Protein AF-A0A9N8W5Z2-F1 (afdb_monomer)

Structure (mmCIF, N/CA/C/O backbone):
data_AF-A0A9N8W5Z2-F1
#
_entry.id   AF-A0A9N8W5Z2-F1
#
loop_
_atom_site.group_PDB
_atom_site.id
_atom_site.type_symbol
_atom_site.label_atom_id
_atom_site.label_alt_id
_atom_site.label_comp_id
_atom_site.label_asym_id
_atom_site.label_entity_id
_atom_site.label_seq_id
_atom_site.pdbx_PDB_ins_code
_atom_site.Cartn_x
_atom_site.Cartn_y
_atom_site.Cartn_z
_atom_site.occupancy
_atom_site.B_iso_or_equiv
_atom_site.auth_seq_id
_atom_site.auth_comp_id
_atom_site.auth_asym_id
_atom_site.auth_atom_id
_atom_site.pdbx_PDB_model_num
ATOM 1 N N . MET A 1 1 ? 2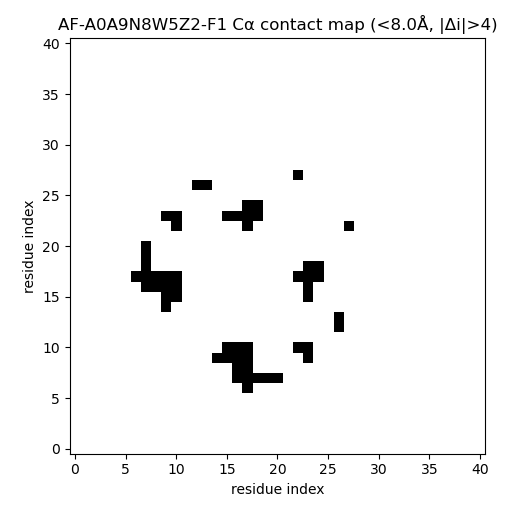1.555 6.318 4.905 1.00 48.91 1 MET A N 1
ATOM 2 C CA . MET A 1 1 ? 22.085 5.720 3.662 1.00 48.91 1 MET A CA 1
ATOM 3 C C . MET A 1 1 ? 20.878 5.350 2.805 1.00 48.91 1 MET A C 1
ATOM 5 O O . MET A 1 1 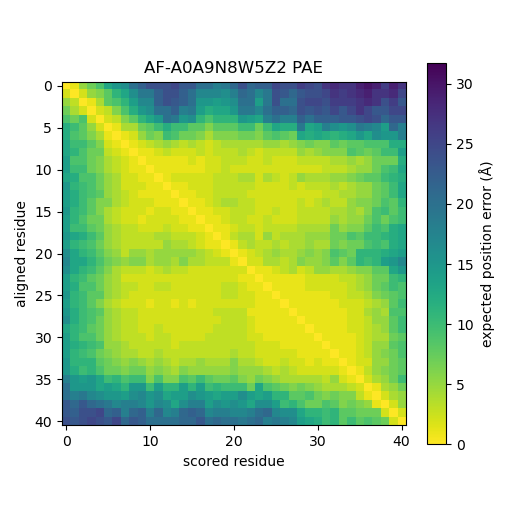? 20.335 4.269 2.976 1.00 48.91 1 MET A O 1
ATOM 9 N N . ALA A 1 2 ? 20.346 6.283 2.011 1.00 54.59 2 ALA A N 1
ATOM 10 C CA . ALA A 1 2 ? 19.242 5.969 1.103 1.00 54.59 2 ALA A CA 1
ATOM 11 C C . ALA A 1 2 ? 19.857 5.354 -0.155 1.00 54.59 2 ALA A C 1
ATOM 13 O O . ALA A 1 2 ? 20.655 6.002 -0.829 1.00 54.59 2 ALA A O 1
ATOM 14 N N . ASN A 1 3 ? 19.573 4.077 -0.390 1.00 60.12 3 ASN A N 1
ATOM 15 C CA . ASN A 1 3 ? 20.121 3.335 -1.515 1.00 60.12 3 ASN A CA 1
ATOM 16 C C . ASN A 1 3 ? 19.511 3.907 -2.813 1.00 60.12 3 ASN A C 1
ATOM 18 O O . ASN A 1 3 ? 18.280 3.976 -2.902 1.00 60.12 3 ASN A O 1
ATOM 22 N N . PRO A 1 4 ? 20.319 4.377 -3.780 1.00 68.19 4 PRO A N 1
ATOM 23 C CA . PRO A 1 4 ? 19.813 5.03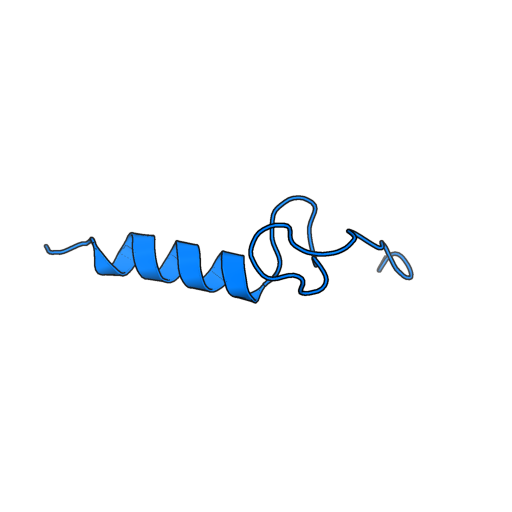8 -4.974 1.00 68.19 4 PRO A CA 1
ATOM 24 C C . PRO A 1 4 ? 19.114 4.008 -5.867 1.00 68.19 4 PRO A C 1
ATOM 26 O O . PRO A 1 4 ? 19.763 3.227 -6.550 1.00 68.19 4 PRO A O 1
ATOM 29 N N . ASN A 1 5 ? 17.780 4.035 -5.858 1.00 67.56 5 ASN A N 1
ATOM 30 C CA . ASN A 1 5 ? 16.900 3.277 -6.751 1.00 67.56 5 ASN A CA 1
ATOM 31 C C . ASN A 1 5 ? 16.963 1.753 -6.574 1.00 67.56 5 ASN A C 1
ATOM 33 O O . ASN A 1 5 ? 17.332 1.021 -7.491 1.00 67.56 5 ASN A O 1
ATOM 37 N N . VAL A 1 6 ? 16.539 1.255 -5.408 1.00 72.25 6 VAL A N 1
ATOM 38 C CA . VAL A 1 6 ? 16.065 -0.135 -5.351 1.00 72.25 6 VAL A CA 1
ATOM 39 C C . VAL A 1 6 ? 14.766 -0.196 -6.150 1.00 72.25 6 VAL A C 1
ATOM 41 O O . VAL A 1 6 ? 13.720 0.240 -5.670 1.00 72.25 6 VAL A O 1
ATOM 44 N N . ASP A 1 7 ? 14.855 -0.684 -7.385 1.00 77.75 7 ASP A N 1
ATOM 45 C CA . ASP A 1 7 ? 13.684 -1.043 -8.176 1.00 77.75 7 ASP A CA 1
ATOM 46 C C . ASP A 1 7 ? 13.112 -2.347 -7.616 1.00 77.75 7 ASP A C 1
ATOM 48 O O . ASP A 1 7 ? 13.673 -3.429 -7.781 1.00 77.75 7 ASP A O 1
ATOM 52 N N . TYR A 1 8 ? 11.998 -2.239 -6.897 1.00 84.75 8 TYR A N 1
ATOM 53 C CA . TYR A 1 8 ? 11.247 -3.395 -6.397 1.00 84.75 8 TYR A CA 1
ATOM 54 C C . TYR A 1 8 ? 10.289 -3.961 -7.463 1.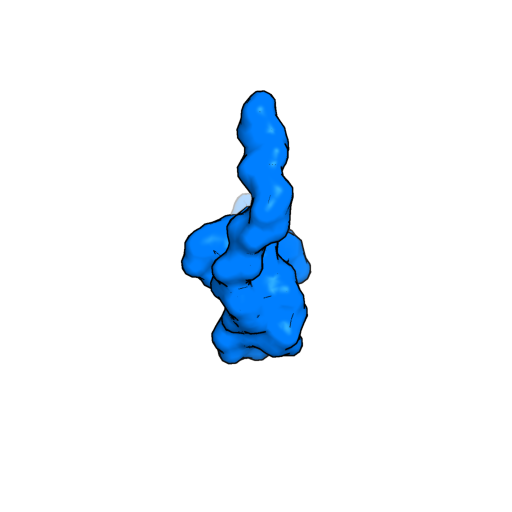00 84.75 8 TYR A C 1
ATOM 56 O O . TYR A 1 8 ? 9.500 -4.878 -7.190 1.00 84.75 8 TYR A O 1
ATOM 64 N N . GLY A 1 9 ? 10.330 -3.396 -8.673 1.00 90.38 9 GLY A N 1
ATOM 65 C CA . GLY A 1 9 ? 9.426 -3.691 -9.767 1.00 90.38 9 GLY A CA 1
ATOM 66 C C . GLY A 1 9 ? 7.998 -3.212 -9.510 1.00 90.38 9 GLY A C 1
ATOM 67 O O . GLY A 1 9 ? 7.703 -2.429 -8.603 1.00 90.38 9 GLY A O 1
ATOM 68 N N . LYS A 1 10 ? 7.072 -3.707 -10.334 1.00 91.62 10 LYS A N 1
ATOM 69 C CA . LYS A 1 10 ? 5.648 -3.373 -10.245 1.00 91.62 10 LYS A CA 1
ATOM 70 C C . LYS A 1 10 ? 4.903 -4.323 -9.313 1.00 91.62 10 LYS A C 1
ATOM 72 O O . LYS A 1 10 ? 5.192 -5.515 -9.228 1.00 91.62 10 LYS A O 1
ATOM 77 N N . CYS A 1 11 ? 3.918 -3.782 -8.617 1.00 92.12 11 CYS A N 1
ATOM 78 C CA . CYS A 1 11 ? 3.006 -4.519 -7.768 1.0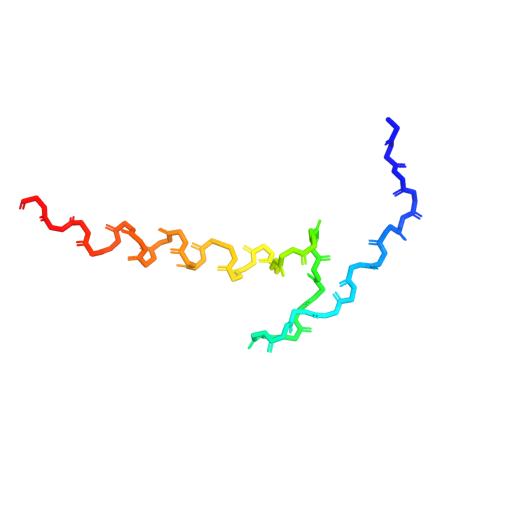0 92.12 11 CYS A CA 1
ATOM 79 C C . CYS A 1 11 ? 2.173 -5.467 -8.626 1.00 92.12 11 CYS A C 1
ATOM 81 O O . CYS A 1 11 ? 1.587 -5.055 -9.622 1.00 92.12 11 CYS A O 1
ATOM 83 N N . THR A 1 12 ? 2.104 -6.731 -8.225 1.00 88.69 12 THR A N 1
ATOM 84 C CA . THR A 1 12 ? 1.329 -7.771 -8.916 1.00 88.69 12 THR A CA 1
ATOM 85 C C . THR A 1 12 ? -0.176 -7.551 -8.836 1.00 88.69 12 THR A C 1
ATOM 87 O O . THR A 1 12 ? -0.898 -8.076 -9.670 1.00 88.69 12 THR A O 1
ATOM 90 N N . ASP A 1 13 ? -0.634 -6.785 -7.848 1.00 89.38 13 ASP A N 1
ATOM 91 C CA . ASP A 1 13 ? -2.053 -6.554 -7.593 1.00 89.38 13 ASP A CA 1
ATOM 92 C C . ASP A 1 13 ? -2.611 -5.388 -8.431 1.00 89.38 13 ASP A C 1
ATOM 94 O O . ASP A 1 13 ? -3.667 -5.503 -9.042 1.00 89.38 13 ASP A O 1
ATOM 98 N N . CYS A 1 14 ? -1.862 -4.282 -8.539 1.00 92.31 14 CYS A N 1
ATOM 99 C CA . CYS A 1 14 ? -2.343 -3.058 -9.198 1.00 92.31 14 CYS A CA 1
ATOM 100 C C . CYS A 1 14 ? -1.396 -2.449 -10.247 1.00 92.31 14 CYS A C 1
ATOM 102 O O . CYS A 1 14 ? -1.732 -1.442 -10.865 1.00 92.31 14 CYS A O 1
ATOM 104 N N . GLY A 1 15 ? -0.195 -3.002 -10.443 1.00 90.44 15 GLY A N 1
ATOM 105 C CA . GLY A 1 15 ? 0.770 -2.517 -11.438 1.00 90.44 15 GLY A CA 1
ATOM 106 C C . GLY A 1 15 ? 1.574 -1.266 -11.049 1.00 90.44 15 GLY A C 1
ATOM 107 O O . GLY A 1 15 ? 2.437 -0.849 -11.823 1.00 90.44 15 GLY A O 1
ATOM 108 N N . ASN A 1 16 ? 1.344 -0.681 -9.869 1.00 91.38 16 ASN A N 1
ATOM 109 C CA . ASN A 1 16 ? 2.120 0.461 -9.365 1.00 9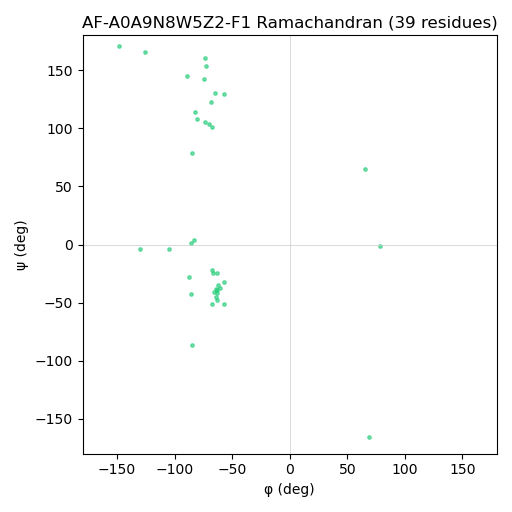1.38 16 ASN A CA 1
ATOM 110 C C . ASN A 1 16 ? 3.531 0.056 -8.929 1.00 91.38 16 ASN A C 1
ATOM 112 O O . ASN A 1 16 ? 3.740 -1.074 -8.495 1.00 91.38 16 ASN A O 1
ATOM 116 N N . GLU A 1 17 ? 4.489 0.981 -8.965 1.00 90.88 17 GLU A N 1
ATOM 117 C CA . GLU A 1 17 ? 5.835 0.734 -8.434 1.00 90.88 17 GLU A CA 1
ATOM 118 C C . GLU A 1 17 ? 5.783 0.329 -6.957 1.00 90.88 17 GLU A C 1
ATOM 120 O O . GLU A 1 17 ? 5.141 0.970 -6.111 1.00 90.88 17 GLU A O 1
ATOM 125 N N . ARG A 1 18 ? 6.453 -0.778 -6.641 1.00 90.75 18 ARG A N 1
ATOM 126 C CA . ARG A 1 18 ? 6.625 -1.217 -5.263 1.00 90.75 18 ARG A CA 1
ATOM 127 C C . ARG A 1 18 ? 7.655 -0.327 -4.574 1.00 90.75 18 ARG A C 1
ATOM 129 O O . ARG A 1 18 ? 8.661 0.060 -5.157 1.00 90.75 18 ARG A O 1
ATOM 136 N N . ARG A 1 19 ? 7.412 -0.038 -3.293 1.00 84.75 19 ARG A N 1
ATOM 137 C CA . ARG A 1 19 ? 8.388 0.641 -2.417 1.00 84.75 19 ARG A CA 1
ATOM 138 C C . ARG A 1 19 ? 9.060 -0.311 -1.426 1.00 84.75 19 ARG A C 1
ATOM 140 O O . ARG A 1 19 ? 9.927 0.110 -0.668 1.00 84.75 19 ARG A O 1
ATOM 147 N N . SER A 1 20 ? 8.634 -1.570 -1.416 1.00 83.06 20 SER A N 1
ATOM 148 C CA . SER A 1 20 ? 9.133 -2.644 -0.565 1.00 83.06 20 SER A CA 1
ATOM 149 C C . SER A 1 20 ? 9.025 -3.980 -1.310 1.00 83.06 20 SER A C 1
ATOM 151 O O . SER A 1 20 ? 8.402 -4.069 -2.367 1.00 83.06 20 SER A O 1
ATOM 153 N N . VAL A 1 21 ? 9.615 -5.040 -0.756 1.00 80.50 21 VAL A N 1
ATOM 154 C CA . VAL A 1 21 ? 9.591 -6.390 -1.355 1.00 80.50 21 VAL A CA 1
ATOM 155 C C . VAL A 1 21 ? 8.168 -6.966 -1.447 1.00 80.50 21 VAL A C 1
ATOM 157 O O . VAL A 1 21 ? 7.901 -7.810 -2.296 1.00 80.50 21 VAL A O 1
ATOM 160 N N . GLY A 1 22 ? 7.245 -6.502 -0.600 1.00 82.19 22 GLY A N 1
ATOM 161 C CA . GLY A 1 22 ? 5.864 -6.978 -0.576 1.00 82.19 22 GLY A CA 1
ATOM 162 C C . GLY A 1 22 ? 4.990 -6.259 -1.598 1.00 82.19 22 GLY A C 1
ATOM 163 O O . GLY A 1 22 ? 4.789 -6.720 -2.727 1.00 82.19 22 GLY A O 1
ATOM 164 N N . TRP A 1 23 ? 4.442 -5.119 -1.192 1.00 88.06 23 TRP A N 1
ATOM 165 C CA . TRP A 1 23 ? 3.399 -4.416 -1.930 1.00 88.06 23 TRP A CA 1
ATOM 166 C C . TRP A 1 23 ? 3.762 -2.962 -2.226 1.00 88.06 23 TRP A C 1
ATOM 168 O O . TRP A 1 23 ? 4.721 -2.391 -1.703 1.00 88.06 23 TRP A O 1
ATOM 178 N N . CYS A 1 24 ? 3.008 -2.356 -3.146 1.00 92.56 24 CYS A N 1
ATOM 179 C CA . CYS A 1 24 ? 3.057 -0.908 -3.289 1.00 92.56 24 CYS A CA 1
ATOM 180 C C . CYS A 1 24 ? 2.321 -0.253 -2.117 1.00 92.56 24 CYS A C 1
ATOM 182 O O . CYS A 1 24 ? 1.472 -0.866 -1.472 1.00 92.56 24 CYS A O 1
ATOM 184 N N . ASN A 1 25 ? 2.607 1.027 -1.888 1.00 90.69 25 ASN A N 1
ATOM 185 C CA . ASN A 1 25 ? 2.012 1.779 -0.788 1.00 90.69 25 ASN A CA 1
ATOM 186 C C . ASN A 1 25 ? 0.474 1.795 -0.822 1.00 90.69 25 ASN A C 1
ATOM 188 O O . ASN A 1 25 ? -0.153 1.811 0.230 1.00 90.69 25 ASN A O 1
ATOM 192 N N . VAL A 1 26 ? -0.121 1.769 -2.019 1.00 91.94 26 VAL A N 1
ATOM 193 C CA . VAL A 1 26 ? -1.578 1.759 -2.192 1.00 91.94 26 VAL A CA 1
ATOM 194 C C . VAL A 1 26 ? -2.176 0.443 -1.697 1.00 91.94 26 VAL A C 1
ATOM 196 O O . VAL A 1 26 ? -3.090 0.467 -0.877 1.00 91.94 26 VAL A O 1
ATOM 199 N N . CYS A 1 27 ? -1.639 -0.694 -2.148 1.00 92.81 27 CYS A N 1
ATOM 200 C CA . CYS A 1 27 ? -2.110 -2.014 -1.723 1.00 92.81 27 CYS A CA 1
ATOM 201 C C . CYS A 1 27 ? -1.868 -2.238 -0.226 1.00 92.81 27 CYS A C 1
ATOM 203 O O . CYS A 1 27 ? -2.750 -2.759 0.446 1.00 92.81 27 CYS A O 1
ATOM 205 N N . ASP A 1 28 ? -0.733 -1.771 0.311 1.00 90.44 28 ASP A N 1
ATOM 206 C CA . ASP A 1 28 ? -0.456 -1.822 1.754 1.00 90.44 28 ASP A CA 1
ATOM 207 C C . ASP A 1 28 ? -1.548 -1.106 2.562 1.00 90.44 28 ASP A C 1
ATOM 209 O O . ASP A 1 28 ? -2.130 -1.675 3.482 1.00 90.44 28 ASP A O 1
ATOM 213 N N . VAL A 1 29 ? -1.881 0.136 2.192 1.00 90.62 29 VAL A N 1
ATOM 214 C CA . VAL A 1 29 ? -2.909 0.921 2.892 1.00 90.62 29 VAL A CA 1
ATOM 215 C C . VAL A 1 29 ? -4.296 0.306 2.733 1.00 90.62 29 VAL A C 1
ATOM 217 O O . VAL A 1 29 ? -5.061 0.299 3.697 1.00 90.62 29 VAL A O 1
ATOM 220 N N . ASN A 1 30 ? -4.640 -0.193 1.544 1.00 90.69 30 ASN A N 1
ATOM 221 C CA . ASN A 1 30 ? -5.933 -0.836 1.320 1.00 90.69 30 ASN A CA 1
ATOM 222 C C . ASN A 1 30 ? -6.086 -2.097 2.171 1.00 90.69 30 ASN A C 1
ATOM 224 O O . ASN A 1 30 ? -7.076 -2.204 2.889 1.00 90.69 30 ASN A O 1
ATOM 228 N N . ALA A 1 31 ? -5.085 -2.977 2.187 1.00 88.75 31 ALA A N 1
ATOM 229 C CA . ALA A 1 31 ? -5.117 -4.177 3.016 1.00 88.75 31 ALA A CA 1
ATOM 230 C C . ALA A 1 31 ? -5.214 -3.844 4.512 1.00 88.75 31 ALA A C 1
ATOM 232 O O . ALA A 1 31 ? -5.940 -4.501 5.262 1.00 88.75 31 ALA A O 1
ATOM 233 N N . PHE A 1 32 ? -4.532 -2.782 4.949 1.00 89.06 32 PHE A N 1
ATOM 23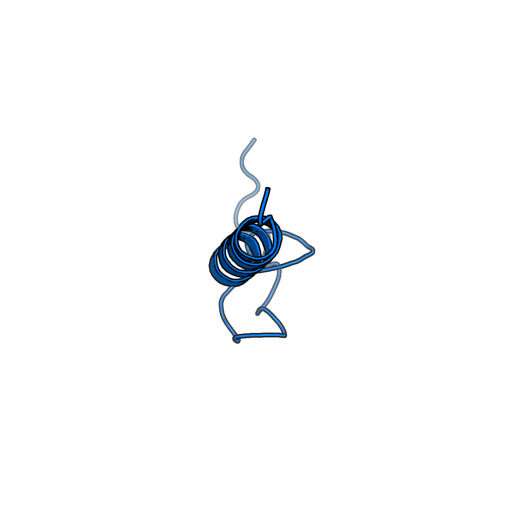4 C CA . PHE A 1 32 ? -4.638 -2.290 6.321 1.00 89.06 32 PHE A CA 1
ATOM 235 C C . PHE A 1 32 ? -6.056 -1.780 6.635 1.00 89.06 32 PHE A C 1
ATOM 237 O O . PHE A 1 32 ? -6.630 -2.126 7.666 1.00 89.06 32 PHE A O 1
ATOM 244 N N . LYS A 1 33 ? -6.663 -1.002 5.729 1.00 89.12 33 LYS A N 1
ATOM 245 C CA . LYS A 1 33 ? -8.046 -0.512 5.869 1.00 89.12 33 LYS A CA 1
ATOM 246 C C . LYS A 1 33 ? -9.070 -1.639 5.876 1.00 89.12 33 LYS A C 1
ATOM 248 O O . LYS A 1 33 ? -9.986 -1.589 6.687 1.00 89.12 33 LYS A O 1
ATOM 253 N N . GLU A 1 34 ? -8.926 -2.644 5.018 1.00 88.62 34 GLU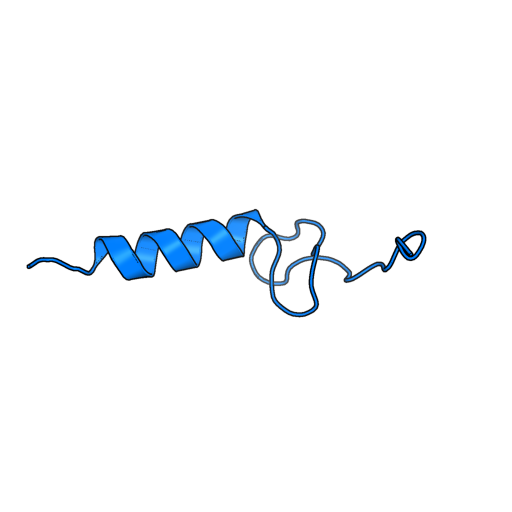 A N 1
ATOM 254 C CA . GLU A 1 34 ? -9.811 -3.816 5.013 1.00 88.62 34 GLU A CA 1
ATOM 255 C C . GLU A 1 34 ? -9.696 -4.606 6.318 1.00 88.62 34 GLU A C 1
ATOM 257 O O . GLU A 1 34 ? -10.708 -5.029 6.880 1.00 88.62 34 GLU A O 1
ATOM 262 N N . SER A 1 35 ? -8.480 -4.732 6.853 1.00 85.56 35 SER A N 1
ATOM 263 C CA . SER A 1 35 ? -8.241 -5.402 8.135 1.00 85.56 35 SER A CA 1
ATOM 264 C C . SER A 1 35 ? -8.943 -4.694 9.303 1.00 85.56 35 SER A C 1
ATOM 266 O O . SER A 1 35 ? -9.447 -5.360 10.205 1.00 85.56 35 SER A O 1
ATOM 268 N N . PHE A 1 36 ? -9.037 -3.358 9.277 1.00 80.56 36 PHE A N 1
ATOM 269 C CA . PHE A 1 36 ? -9.765 -2.582 10.292 1.00 80.56 36 PHE A CA 1
ATOM 270 C C . PHE A 1 36 ? -11.258 -2.390 10.005 1.00 80.56 36 PHE A C 1
ATOM 272 O O . PHE A 1 36 ? -12.036 -2.250 10.942 1.00 80.56 36 PHE A O 1
ATOM 279 N N . GLY A 1 37 ? -11.688 -2.388 8.743 1.00 70.44 37 GLY A N 1
ATOM 280 C CA . GLY A 1 37 ? -13.104 -2.276 8.375 1.00 70.44 37 GLY A CA 1
ATOM 281 C C . GLY A 1 37 ? -13.927 -3.492 8.803 1.00 70.44 37 GLY A C 1
ATOM 282 O O . GLY A 1 37 ? -15.123 -3.369 9.045 1.00 70.44 37 GLY A O 1
ATOM 283 N N . ASN A 1 38 ? -13.274 -4.647 8.955 1.00 65.00 38 ASN A N 1
ATOM 284 C CA . ASN A 1 38 ? -13.876 -5.870 9.487 1.00 65.00 38 ASN A CA 1
ATOM 285 C C . ASN A 1 38 ? -13.845 -5.954 11.026 1.00 65.00 38 ASN A C 1
ATOM 287 O O . ASN A 1 38 ? -14.319 -6.936 11.593 1.00 65.00 38 ASN A O 1
ATOM 291 N N . TRP A 1 39 ? -13.319 -4.938 11.720 1.00 60.25 39 TRP A N 1
ATOM 292 C CA . TRP A 1 39 ? -13.420 -4.831 13.176 1.00 60.25 39 TRP A CA 1
ATOM 293 C C . TRP A 1 39 ? -14.747 -4.162 13.560 1.00 60.25 39 TRP A C 1
ATOM 295 O O . TRP A 1 39 ? -14.809 -2.978 13.884 1.00 60.25 39 TRP A O 1
ATOM 305 N N . THR A 1 40 ? -15.838 -4.926 13.522 1.00 60.41 40 THR A N 1
ATOM 306 C CA . THR A 1 40 ? -17.039 -4.579 14.293 1.00 60.41 40 THR A CA 1
ATOM 307 C C . THR A 1 40 ? -16.816 -5.041 15.729 1.00 60.41 40 THR A C 1
ATOM 309 O O . THR A 1 40 ? -16.783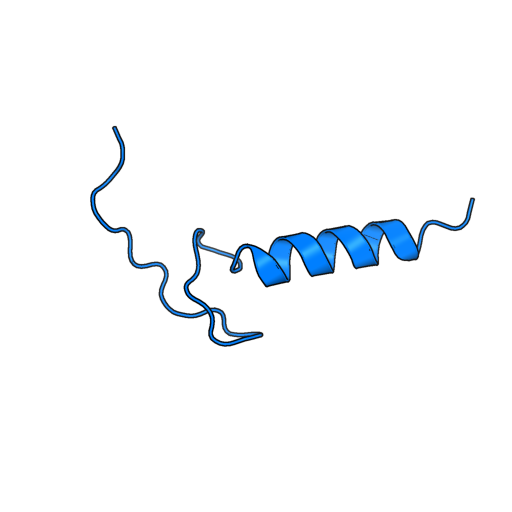 -6.246 15.984 1.00 60.41 40 THR A O 1
ATOM 312 N N . SER A 1 41 ? -16.600 -4.088 16.640 1.00 60.56 41 SER A N 1
ATOM 313 C CA . SER A 1 41 ? -16.706 -4.335 18.084 1.00 60.56 41 SER A CA 1
ATOM 314 C C . SER A 1 41 ? -18.141 -4.642 18.491 1.00 60.56 41 SER A C 1
ATOM 316 O O . SER A 1 41 ? -19.069 -4.147 17.813 1.00 60.56 41 SER A O 1
#

Sequence (41 aa):
MANPNVDYGKCTDCGNERRSVGWCNVCDVNAFKESFGNWTS

Organism: NCBI:txid1117310

Secondary structure (DSSP, 8-state):
---TT----B-TTT-PBPSSSS--HHHHHHHHHHHHHT---

Radius of gyration: 13.16 Å; Cα contacts (8 Å, |Δi|>4): 28; chains: 1; bounding box: 39×14×30 Å

Foldseek 3Di:
DPDPDPFCAAAPPPRHTCPDVHGRPVVVVVVVVVVVVPPDD

Solvent-accessible surface area (backbone atoms only — not comparable to full-atom values): 2681 Å² total; per-residue (Å²): 136,84,72,88,75,78,79,54,49,58,20,90,89,78,63,45,66,20,84,41,92,80,46,16,71,66,57,49,51,50,56,53,49,54,62,52,70,70,62,76,129

Mean predicted aligned error: 7.5 Å

pLDDT: mean 81.43, std 12.41, range [48.91, 92.81]